Protein AF-A0A4Y1ZVR8-F1 (afdb_monomer)

Organism: Araneus ventricosus (NCBI:txid182803)

Structure (mmCIF, N/CA/C/O backbone):
data_AF-A0A4Y1ZVR8-F1
#
_entry.id   AF-A0A4Y1ZVR8-F1
#
loop_
_atom_site.group_PDB
_atom_site.id
_atom_site.type_symbol
_atom_site.label_atom_id
_atom_site.label_alt_id
_atom_site.label_comp_id
_atom_site.label_asym_id
_atom_site.label_entity_id
_atom_site.label_seq_id
_atom_site.pdbx_PDB_ins_code
_atom_site.Cartn_x
_atom_site.Cartn_y
_atom_site.Cartn_z
_atom_site.occupancy
_atom_site.B_iso_or_equiv
_atom_site.auth_seq_id
_atom_site.auth_comp_id
_atom_site.auth_asym_id
_atom_site.auth_atom_id
_atom_site.pdbx_PDB_model_num
ATOM 1 N N . MET A 1 1 ? 32.319 17.552 7.674 1.00 51.91 1 MET A N 1
ATOM 2 C CA . MET A 1 1 ? 31.273 16.554 7.991 1.00 51.91 1 MET A CA 1
ATOM 3 C C . MET A 1 1 ? 30.650 16.076 6.685 1.00 51.91 1 MET A C 1
ATOM 5 O O . MET A 1 1 ? 29.878 16.817 6.091 1.00 51.91 1 MET A O 1
ATOM 9 N N . GLN A 1 2 ? 31.059 14.914 6.168 1.00 42.28 2 GLN A N 1
ATOM 10 C CA . GLN A 1 2 ? 30.486 14.358 4.935 1.00 42.28 2 GLN A CA 1
ATOM 11 C C . GLN A 1 2 ? 29.095 13.793 5.246 1.00 42.28 2 GLN A C 1
ATOM 13 O O . GLN A 1 2 ? 28.948 12.957 6.134 1.00 42.28 2 GLN A O 1
ATOM 18 N N . ARG A 1 3 ? 28.067 14.275 4.540 1.00 48.78 3 ARG A N 1
ATOM 19 C CA . ARG A 1 3 ? 26.741 13.650 4.544 1.00 48.78 3 ARG A CA 1
ATOM 20 C C . ARG A 1 3 ? 26.852 12.368 3.724 1.00 48.78 3 ARG A C 1
ATOM 22 O O . ARG A 1 3 ? 27.040 12.445 2.514 1.00 48.78 3 ARG A O 1
ATOM 29 N N . ALA A 1 4 ? 26.785 11.213 4.382 1.00 52.09 4 ALA A N 1
ATOM 30 C CA . ALA A 1 4 ? 26.632 9.940 3.692 1.00 52.09 4 ALA A CA 1
ATOM 31 C C . ALA A 1 4 ? 25.362 10.018 2.834 1.00 52.09 4 ALA A C 1
ATOM 33 O O . ALA A 1 4 ? 24.290 10.319 3.356 1.00 52.09 4 ALA A O 1
ATOM 34 N N . ILE A 1 5 ? 25.492 9.814 1.523 1.00 58.00 5 ILE A N 1
ATOM 35 C CA . ILE A 1 5 ? 24.337 9.694 0.632 1.00 58.00 5 ILE A CA 1
ATOM 36 C C . ILE A 1 5 ? 23.676 8.359 0.993 1.00 58.00 5 ILE A C 1
ATOM 38 O O . ILE A 1 5 ? 24.323 7.320 0.825 1.00 58.00 5 ILE A O 1
ATOM 42 N N . PRO A 1 6 ? 22.445 8.341 1.534 1.00 55.41 6 PRO A N 1
ATOM 43 C CA . PRO A 1 6 ? 21.774 7.082 1.807 1.00 55.41 6 PRO A CA 1
ATOM 44 C C . PRO A 1 6 ? 21.554 6.333 0.488 1.00 55.41 6 PRO A C 1
ATOM 46 O O . PRO A 1 6 ? 21.217 6.914 -0.546 1.00 55.41 6 PRO A O 1
ATOM 49 N N . ASN A 1 7 ? 21.801 5.025 0.510 1.00 62.34 7 ASN A N 1
ATOM 50 C CA . ASN A 1 7 ? 21.645 4.169 -0.657 1.00 62.34 7 ASN A CA 1
ATOM 51 C C . ASN A 1 7 ? 20.151 4.056 -1.004 1.00 62.34 7 ASN A C 1
ATOM 53 O O . ASN A 1 7 ? 19.406 3.365 -0.309 1.00 62.34 7 ASN A O 1
ATOM 57 N N . ALA A 1 8 ? 19.725 4.702 -2.093 1.00 56.16 8 ALA A N 1
ATOM 58 C CA . ALA A 1 8 ? 18.329 4.747 -2.539 1.00 56.16 8 ALA A CA 1
ATOM 59 C C . ALA A 1 8 ? 17.684 3.355 -2.693 1.00 56.16 8 ALA A C 1
ATOM 61 O O . ALA A 1 8 ? 16.478 3.203 -2.523 1.00 56.16 8 ALA A O 1
ATOM 62 N N . SER A 1 9 ? 18.473 2.309 -2.967 1.00 53.41 9 SER A N 1
ATOM 63 C CA . SER A 1 9 ? 17.951 0.937 -3.048 1.00 53.41 9 SER A CA 1
ATOM 64 C C . SER A 1 9 ? 17.487 0.389 -1.693 1.00 53.41 9 SER A C 1
ATOM 66 O O . SER A 1 9 ? 16.533 -0.386 -1.647 1.00 53.41 9 SER A O 1
ATOM 68 N N . VAL A 1 10 ? 18.133 0.798 -0.597 1.00 58.94 10 VAL A N 1
ATOM 69 C CA . VAL A 1 10 ? 17.785 0.366 0.765 1.00 58.94 10 VAL A CA 1
ATOM 70 C C . VAL A 1 10 ? 16.523 1.085 1.237 1.00 58.94 10 VAL A C 1
ATOM 72 O O . VAL A 1 10 ? 15.608 0.420 1.706 1.00 58.94 10 VAL A O 1
ATOM 75 N N . GLU A 1 11 ? 16.419 2.401 1.015 1.00 60.62 11 GLU A N 1
ATOM 76 C CA . GLU A 1 11 ? 15.221 3.187 1.362 1.00 60.62 11 GLU A CA 1
ATOM 77 C C . GLU A 1 11 ? 13.968 2.717 0.608 1.00 60.62 11 GLU A C 1
ATOM 79 O O . GLU A 1 11 ? 12.875 2.633 1.164 1.00 60.62 11 GLU A O 1
ATOM 84 N N . MET A 1 12 ? 14.112 2.351 -0.667 1.00 57.78 12 MET A N 1
ATOM 85 C CA . MET A 1 12 ? 12.986 1.848 -1.456 1.00 57.78 12 MET A CA 1
ATOM 86 C C . MET A 1 12 ? 12.533 0.450 -1.018 1.00 57.78 12 MET A C 1
ATOM 88 O O . MET A 1 12 ? 11.346 0.131 -1.129 1.00 57.78 12 MET A O 1
ATOM 92 N N . ALA A 1 13 ? 13.452 -0.385 -0.523 1.00 58.50 13 ALA A N 1
ATOM 93 C CA . ALA A 1 13 ? 13.119 -1.694 0.030 1.00 58.50 13 ALA A CA 1
ATOM 94 C C . ALA A 1 13 ? 12.337 -1.561 1.348 1.00 58.50 13 ALA A C 1
ATOM 96 O O . ALA A 1 13 ? 11.324 -2.246 1.513 1.00 58.50 13 ALA A O 1
ATOM 97 N N . THR A 1 14 ? 12.722 -0.628 2.227 1.00 73.38 14 THR A N 1
ATOM 98 C CA . THR A 1 14 ? 11.974 -0.321 3.457 1.00 73.38 14 THR A CA 1
ATOM 99 C C . THR A 1 14 ? 10.597 0.261 3.162 1.00 73.38 14 THR A C 1
ATOM 101 O O . THR A 1 14 ? 9.620 -0.227 3.719 1.00 73.38 14 THR A O 1
ATOM 104 N N . VAL A 1 15 ? 10.462 1.198 2.216 1.00 75.31 15 VAL A N 1
ATOM 105 C CA . VAL A 1 15 ? 9.147 1.769 1.850 1.00 75.31 15 VAL A CA 1
ATOM 106 C C . VAL A 1 15 ? 8.183 0.703 1.308 1.00 75.31 15 VAL A C 1
ATOM 108 O O . VAL A 1 15 ? 6.980 0.752 1.571 1.00 75.31 15 VAL A O 1
ATOM 111 N N . GLN A 1 16 ? 8.680 -0.284 0.552 1.00 78.19 16 GLN A N 1
ATOM 112 C CA . GLN A 1 16 ? 7.842 -1.390 0.072 1.00 78.19 16 GLN A CA 1
ATOM 113 C C . GLN A 1 16 ? 7.382 -2.308 1.208 1.00 78.19 16 GLN A C 1
ATOM 115 O O . GLN A 1 16 ? 6.221 -2.728 1.213 1.00 78.19 16 GLN A O 1
ATOM 120 N N . GLN A 1 17 ? 8.274 -2.617 2.150 1.00 82.00 17 GLN A N 1
ATOM 121 C CA . GLN A 1 17 ? 7.939 -3.418 3.324 1.00 82.00 17 GLN A CA 1
ATOM 122 C C . GLN A 1 17 ? 6.906 -2.693 4.195 1.00 82.00 17 GLN A C 1
ATOM 124 O O . GLN A 1 17 ? 5.835 -3.240 4.461 1.00 82.00 17 GLN A O 1
ATOM 129 N N . GLU A 1 18 ? 7.164 -1.429 4.517 1.00 85.69 18 GLU A N 1
ATOM 130 C CA . GLU A 1 18 ? 6.260 -0.541 5.247 1.00 85.69 18 GLU A CA 1
ATOM 131 C C . GLU A 1 18 ? 4.864 -0.484 4.617 1.00 85.69 18 GLU A C 1
ATOM 133 O O . GLU A 1 18 ? 3.852 -0.616 5.309 1.00 85.69 18 GLU A O 1
ATOM 138 N N . ALA A 1 19 ? 4.783 -0.337 3.291 1.00 85.94 19 ALA A N 1
ATOM 139 C CA . ALA A 1 19 ? 3.514 -0.303 2.570 1.00 85.94 19 ALA A CA 1
ATOM 140 C C . ALA A 1 19 ? 2.745 -1.633 2.664 1.00 85.94 19 ALA A C 1
ATOM 142 O O . ALA A 1 19 ? 1.515 -1.637 2.780 1.00 85.94 19 ALA A O 1
ATOM 143 N N . SER A 1 20 ? 3.459 -2.762 2.640 1.00 87.19 20 SER A N 1
ATOM 144 C CA . SER A 1 20 ? 2.854 -4.090 2.768 1.00 87.19 20 SER A CA 1
ATOM 145 C C . SER A 1 20 ? 2.260 -4.331 4.161 1.00 87.19 20 SER A C 1
ATOM 147 O O . SER A 1 20 ? 1.116 -4.783 4.263 1.00 87.19 20 SER A O 1
ATOM 149 N N . GLU A 1 21 ? 2.970 -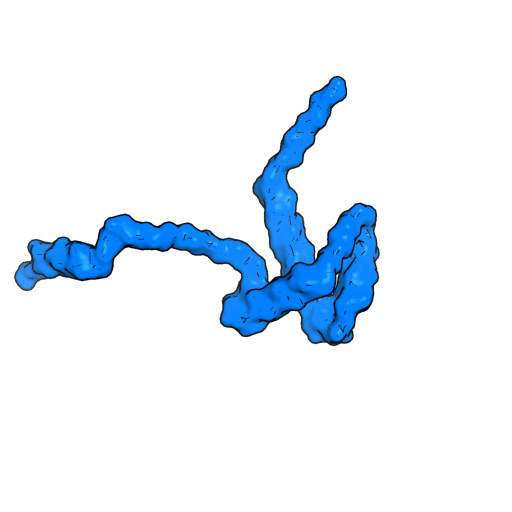3.939 5.221 1.00 88.81 21 GLU A N 1
ATOM 150 C CA . GLU A 1 21 ? 2.498 -4.046 6.607 1.00 88.81 21 GLU A CA 1
ATOM 151 C C . GLU A 1 21 ? 1.348 -3.074 6.889 1.00 88.81 21 GLU A C 1
ATOM 153 O O . GLU A 1 21 ? 0.319 -3.457 7.446 1.00 88.81 21 GLU A O 1
ATOM 158 N N . THR A 1 22 ? 1.463 -1.836 6.403 1.00 89.56 22 THR A N 1
ATOM 159 C CA . THR A 1 22 ? 0.413 -0.810 6.495 1.00 89.56 22 THR A CA 1
ATOM 160 C C . THR A 1 22 ? -0.902 -1.308 5.889 1.00 89.56 22 THR A C 1
ATOM 162 O O . THR A 1 22 ? -1.975 -1.120 6.466 1.00 89.56 22 THR A O 1
ATOM 165 N N . ARG A 1 23 ? -0.837 -1.984 4.734 1.00 88.38 23 ARG A N 1
ATOM 166 C CA . ARG A 1 23 ? -2.002 -2.600 4.086 1.00 88.38 23 ARG A CA 1
ATOM 167 C C . ARG A 1 23 ? -2.598 -3.725 4.935 1.00 88.38 23 ARG A C 1
ATOM 169 O O . ARG A 1 23 ? -3.823 -3.810 5.012 1.00 88.38 23 ARG A O 1
ATOM 176 N N . LEU A 1 24 ? -1.776 -4.565 5.566 1.00 90.06 24 LEU A N 1
ATOM 177 C CA . LEU A 1 24 ? -2.260 -5.627 6.453 1.00 90.06 24 LEU A CA 1
ATOM 178 C C . LEU A 1 24 ? -3.014 -5.040 7.653 1.00 90.06 24 LEU A C 1
ATOM 180 O O . LEU A 1 24 ? -4.155 -5.422 7.907 1.00 90.06 24 LEU A O 1
ATOM 184 N N . TRP A 1 25 ? -2.437 -4.042 8.324 1.00 92.94 25 TRP A N 1
ATOM 185 C CA . TRP A 1 25 ? -3.103 -3.364 9.437 1.00 92.94 25 TRP A CA 1
ATOM 186 C C . TRP A 1 25 ? -4.383 -2.651 9.007 1.00 92.94 25 TRP A C 1
ATOM 188 O O . TRP A 1 25 ? -5.359 -2.648 9.755 1.00 92.94 25 TRP A O 1
ATOM 198 N N . PHE A 1 26 ? -4.418 -2.063 7.807 1.00 91.38 26 PHE A N 1
ATOM 199 C CA . PHE A 1 26 ? -5.631 -1.424 7.297 1.00 91.38 26 PHE A CA 1
ATOM 200 C C . PHE A 1 26 ? -6.710 -2.450 6.954 1.00 91.38 26 PHE A C 1
ATOM 202 O O . PHE A 1 26 ? -7.888 -2.215 7.209 1.00 91.38 26 PHE A O 1
ATOM 209 N N . HIS A 1 27 ? -6.321 -3.600 6.399 1.00 88.94 27 HIS A N 1
ATOM 210 C CA . HIS A 1 27 ? -7.252 -4.681 6.111 1.00 88.94 27 HIS A CA 1
ATOM 211 C C . HIS A 1 27 ? -7.943 -5.181 7.382 1.00 88.94 27 HIS A C 1
ATOM 213 O O . HIS A 1 27 ? -9.155 -5.380 7.340 1.00 88.94 27 HIS A O 1
ATOM 219 N N . GLU A 1 28 ? -7.182 -5.338 8.464 1.00 91.31 28 GLU A N 1
ATOM 220 C CA . GLU A 1 28 ? -7.659 -5.825 9.760 1.00 91.31 28 GLU A CA 1
ATOM 221 C C . GLU A 1 28 ? -8.494 -4.775 10.500 1.00 91.31 28 GLU A C 1
ATOM 223 O O . GLU A 1 28 ? -9.647 -5.001 10.847 1.00 91.31 28 GLU A O 1
ATOM 228 N N . SER A 1 29 ? -7.932 -3.581 10.698 1.00 92.50 29 SER A N 1
ATOM 229 C CA . SER A 1 29 ? -8.549 -2.552 11.543 1.00 92.50 29 SER A CA 1
ATOM 230 C C . SER A 1 29 ? -9.615 -1.716 10.839 1.00 92.50 29 SER A C 1
ATOM 232 O O . SER A 1 29 ? -10.389 -1.033 11.507 1.00 92.50 29 SER A O 1
ATOM 234 N N . LYS A 1 30 ? -9.596 -1.671 9.497 1.00 91.88 30 LYS A N 1
ATOM 235 C CA . LYS A 1 30 ? -10.379 -0.739 8.660 1.00 91.88 30 LYS A CA 1
ATOM 236 C C . LYS A 1 30 ? -10.253 0.737 9.082 1.00 91.88 30 LYS A C 1
ATOM 238 O O . LYS A 1 30 ? -11.084 1.561 8.707 1.00 91.88 30 LYS A O 1
ATOM 243 N N . SER A 1 31 ? -9.206 1.093 9.834 1.00 92.81 31 SER A N 1
ATOM 244 C CA . SER A 1 31 ? -9.041 2.407 10.459 1.00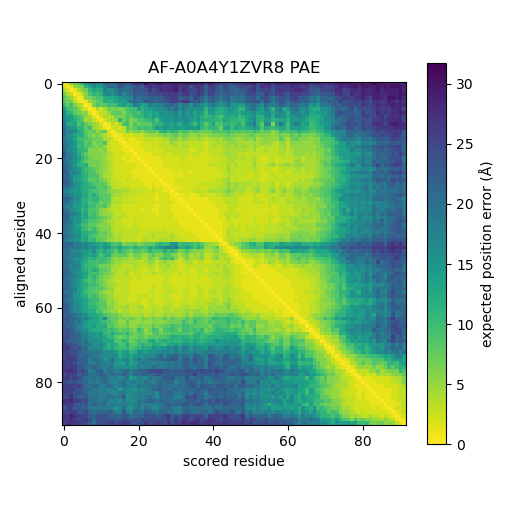 92.81 31 SER A CA 1
A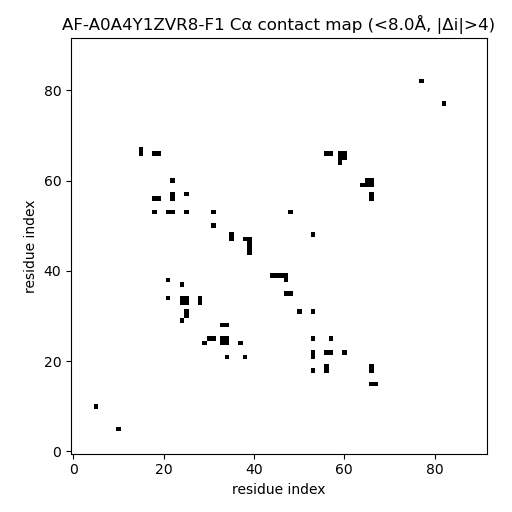TOM 245 C C . SER A 1 31 ? -7.669 2.996 10.158 1.00 92.81 31 SER A C 1
ATOM 247 O O . SER A 1 31 ? -6.628 2.453 10.525 1.00 92.81 31 SER A O 1
ATOM 249 N N . ILE A 1 32 ? -7.662 4.170 9.525 1.00 90.44 32 ILE A N 1
ATOM 250 C CA . ILE A 1 32 ? -6.429 4.899 9.197 1.00 90.44 32 ILE A CA 1
ATOM 251 C C . ILE A 1 32 ? -5.674 5.305 10.464 1.00 90.44 32 ILE A C 1
ATOM 253 O O . ILE A 1 32 ? -4.451 5.210 10.502 1.00 90.44 32 ILE A O 1
ATOM 257 N N . LEU A 1 33 ? -6.384 5.737 11.509 1.00 91.75 33 LEU A N 1
ATOM 258 C CA . LEU A 1 33 ? -5.756 6.172 12.758 1.00 91.75 33 LEU A C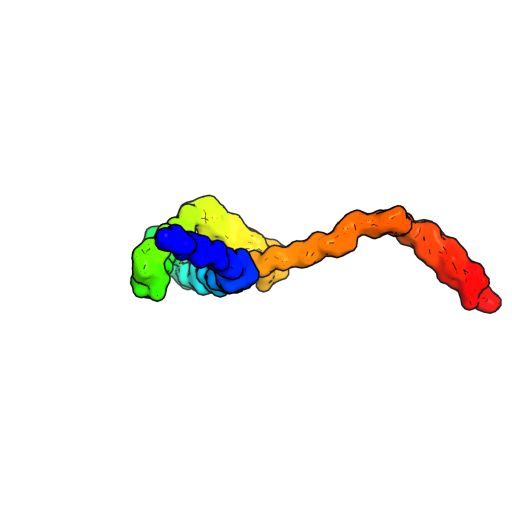A 1
ATOM 259 C C . LEU A 1 33 ? -5.045 5.009 13.456 1.00 91.75 33 LEU A C 1
ATOM 261 O O . LEU A 1 33 ? -3.922 5.171 13.933 1.00 91.75 33 LEU A O 1
ATOM 265 N N . THR A 1 34 ? -5.657 3.822 13.447 1.00 93.38 34 THR A N 1
ATOM 266 C CA . THR A 1 34 ? -5.061 2.602 14.007 1.00 93.38 34 THR A CA 1
ATOM 267 C C . THR A 1 34 ? -3.797 2.209 13.248 1.00 93.38 34 THR A C 1
ATOM 269 O O . THR A 1 34 ? -2.763 1.950 13.858 1.00 93.38 34 THR A O 1
ATOM 272 N N . VAL A 1 35 ? -3.843 2.262 11.915 1.00 91.81 35 VAL A N 1
ATOM 273 C CA . VAL A 1 35 ? -2.684 2.007 11.048 1.00 91.81 35 VAL A CA 1
ATOM 274 C C . VAL A 1 35 ? -1.547 2.990 11.318 1.00 91.81 35 VAL A C 1
ATOM 276 O O . VAL A 1 35 ? -0.397 2.582 11.458 1.00 91.81 35 VAL A O 1
ATOM 279 N N . GLN A 1 36 ? -1.852 4.285 11.431 1.00 90.88 36 GLN A N 1
ATOM 280 C CA . GLN A 1 36 ? -0.847 5.305 11.728 1.00 90.88 36 GLN A CA 1
ATOM 281 C C . GLN A 1 36 ? -0.237 5.126 13.122 1.00 90.88 36 GLN A C 1
ATOM 283 O O . GLN A 1 36 ? 0.962 5.348 13.288 1.00 90.88 36 GLN A O 1
ATOM 288 N N . SER A 1 37 ? -1.038 4.710 14.106 1.00 91.25 37 SER A N 1
ATOM 289 C CA . SER A 1 37 ? -0.566 4.378 15.454 1.00 91.25 37 SER A CA 1
ATOM 290 C C . SER A 1 37 ? 0.396 3.185 15.432 1.00 91.25 37 SER A C 1
ATOM 292 O O . SER A 1 37 ? 1.535 3.313 15.879 1.00 91.25 37 SER A O 1
ATOM 294 N N . HIS A 1 38 ? -0.006 2.067 14.816 1.00 91.12 38 HIS A N 1
ATOM 295 C CA . HIS A 1 38 ? 0.838 0.874 14.659 1.00 91.12 38 HIS A CA 1
ATOM 296 C C . HIS A 1 38 ? 2.152 1.194 13.942 1.00 91.12 38 HIS A C 1
ATOM 298 O O . HIS A 1 38 ? 3.222 0.790 14.392 1.00 91.12 38 HIS A O 1
ATOM 304 N N . PHE A 1 39 ? 2.085 1.995 12.877 1.00 89.56 39 PHE A N 1
ATOM 305 C CA . PHE A 1 39 ? 3.267 2.428 12.143 1.00 89.56 39 PHE A CA 1
ATOM 306 C C . PHE A 1 39 ? 4.249 3.197 13.035 1.00 89.56 39 PHE A C 1
ATOM 308 O O . PHE A 1 39 ? 5.447 2.930 13.020 1.00 89.56 39 PHE A O 1
ATOM 315 N N . ARG A 1 40 ? 3.758 4.142 13.847 1.00 87.75 40 ARG A N 1
ATOM 316 C CA . ARG A 1 40 ? 4.612 4.911 14.769 1.00 87.75 40 ARG A CA 1
ATOM 317 C C . ARG A 1 40 ? 5.249 4.030 15.841 1.00 87.75 40 ARG A C 1
ATOM 319 O O . ARG A 1 40 ? 6.390 4.289 16.219 1.00 87.75 40 ARG A O 1
ATOM 326 N N . LEU A 1 41 ? 4.524 3.018 16.321 1.00 89.00 41 LEU A N 1
ATOM 327 C CA . LEU A 1 41 ? 5.038 2.058 17.297 1.00 89.00 41 LEU A CA 1
ATOM 328 C C . LEU A 1 41 ? 6.162 1.201 16.702 1.00 89.00 41 LEU A C 1
ATOM 330 O O . LEU A 1 41 ? 7.200 1.053 17.344 1.00 89.00 41 LEU A O 1
ATOM 334 N N . GLN A 1 42 ? 5.986 0.708 15.472 1.00 87.31 42 GLN A N 1
ATOM 335 C CA . GLN A 1 42 ? 6.971 -0.152 14.812 1.00 87.31 42 GLN A CA 1
ATOM 336 C C . GLN A 1 42 ? 8.212 0.597 14.322 1.00 87.31 42 GLN A C 1
ATOM 338 O O . GLN A 1 42 ? 9.329 0.141 14.545 1.00 87.31 42 GLN A O 1
ATOM 343 N N . TYR A 1 43 ? 8.039 1.760 13.693 1.00 83.88 43 TYR A N 1
ATOM 344 C CA . TYR A 1 43 ? 9.111 2.453 12.966 1.00 83.88 43 TYR A CA 1
ATOM 345 C C . TYR A 1 43 ? 9.657 3.693 13.689 1.00 83.88 43 TYR A C 1
ATOM 347 O O . TYR A 1 43 ? 10.207 4.575 13.030 1.00 83.88 43 TYR A O 1
ATOM 355 N N . ARG A 1 44 ? 9.445 3.792 15.016 1.00 74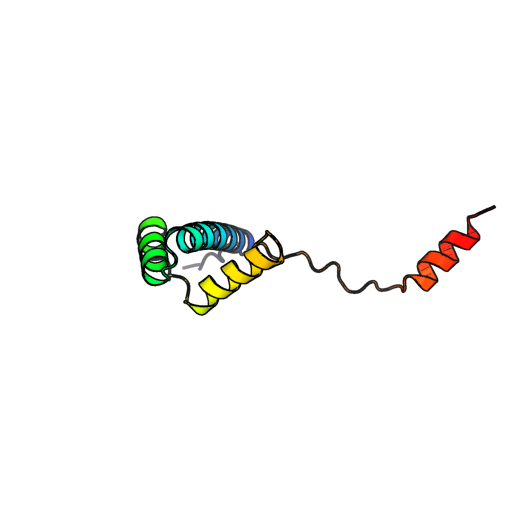.00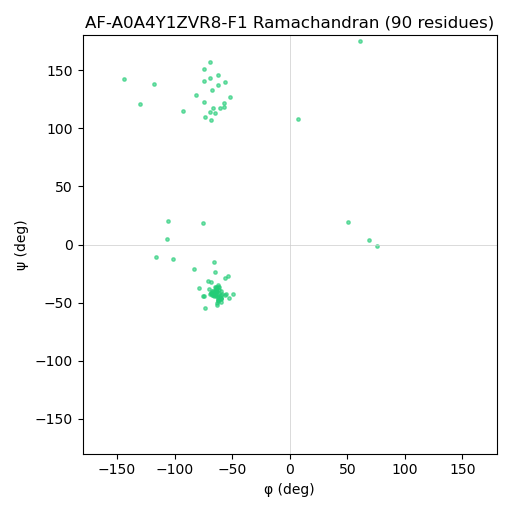 44 ARG A N 1
ATOM 356 C CA . ARG A 1 44 ? 9.915 4.836 15.961 1.00 74.00 44 ARG A CA 1
ATOM 357 C C . ARG A 1 44 ? 10.606 6.050 15.305 1.00 74.00 44 ARG A C 1
ATOM 359 O O . ARG A 1 44 ? 11.756 5.963 14.893 1.00 74.00 44 ARG A O 1
ATOM 366 N N . ASN A 1 45 ? 9.928 7.202 15.304 1.00 65.69 45 ASN A N 1
ATOM 367 C CA . ASN A 1 45 ? 10.322 8.484 14.678 1.00 65.69 45 ASN A CA 1
ATOM 368 C C . ASN A 1 45 ? 10.184 8.585 13.148 1.00 65.69 45 ASN A C 1
ATOM 370 O O . ASN A 1 45 ? 10.402 9.667 12.601 1.00 65.69 45 ASN A O 1
ATOM 374 N N . SER A 1 46 ? 9.743 7.535 12.452 1.00 73.81 46 SER A N 1
ATOM 375 C CA . SER A 1 46 ? 9.424 7.643 11.024 1.00 73.81 46 SER A CA 1
ATOM 376 C C . SER A 1 46 ? 8.114 8.394 10.786 1.00 73.81 46 SER A C 1
ATOM 378 O O . SER A 1 46 ? 7.124 8.237 11.512 1.00 73.81 46 SER A O 1
ATOM 380 N N . ARG A 1 47 ? 8.092 9.231 9.742 1.00 81.88 47 ARG A N 1
ATOM 381 C CA . ARG A 1 47 ? 6.889 9.973 9.357 1.00 81.88 47 ARG A CA 1
ATOM 382 C C . ARG A 1 47 ? 5.819 8.980 8.915 1.00 81.88 47 ARG A C 1
ATOM 384 O O . ARG A 1 47 ? 5.946 8.340 7.880 1.00 81.88 47 ARG A O 1
ATOM 391 N N . SER A 1 48 ? 4.750 8.899 9.700 1.00 79.31 48 SER A N 1
ATOM 392 C CA . SER A 1 48 ? 3.622 8.020 9.409 1.00 79.31 48 SER A CA 1
ATOM 393 C C . SER A 1 48 ? 3.027 8.309 8.021 1.00 79.31 48 SER A C 1
ATOM 395 O O . SER A 1 48 ? 2.914 9.485 7.644 1.00 79.31 48 SER A O 1
ATOM 397 N N . PRO A 1 49 ? 2.634 7.273 7.259 1.00 85.50 49 PRO A N 1
ATOM 398 C CA . PRO A 1 49 ? 2.081 7.453 5.928 1.00 85.50 49 PRO A CA 1
ATOM 399 C C . PRO A 1 49 ? 0.779 8.261 5.961 1.00 85.50 49 PRO A C 1
ATOM 401 O O . PRO A 1 49 ? -0.035 8.193 6.889 1.00 85.50 49 PRO A O 1
ATOM 404 N N . SER A 1 50 ? 0.581 9.060 4.913 1.00 89.50 50 SER A N 1
ATOM 405 C CA . SER A 1 50 ? -0.630 9.865 4.763 1.00 89.50 50 SER A CA 1
ATOM 406 C C . SER A 1 50 ? -1.848 8.980 4.481 1.00 89.50 50 SER A C 1
ATOM 408 O O . SER A 1 50 ? -1.717 7.895 3.911 1.00 89.50 50 SER A O 1
ATOM 410 N N . LYS A 1 51 ? -3.053 9.479 4.787 1.00 91.12 51 LYS A N 1
ATOM 411 C CA . LYS A 1 51 ? -4.318 8.826 4.405 1.00 91.12 51 LYS A CA 1
ATOM 412 C C . LYS A 1 51 ? -4.349 8.448 2.917 1.00 91.12 51 LYS A C 1
ATOM 414 O O . LYS A 1 51 ? -4.762 7.346 2.570 1.00 91.12 51 LYS A O 1
ATOM 419 N N . ASN A 1 52 ? -3.870 9.338 2.048 1.00 91.25 52 ASN A N 1
ATOM 420 C CA . ASN A 1 52 ? -3.843 9.108 0.603 1.00 91.25 52 ASN A CA 1
ATOM 421 C C . ASN A 1 52 ? -2.877 7.981 0.224 1.00 91.25 52 ASN A C 1
ATOM 423 O O . ASN A 1 52 ? -3.209 7.154 -0.619 1.00 91.25 52 ASN A O 1
ATOM 427 N N . SER A 1 53 ? -1.711 7.916 0.874 1.00 88.38 53 SER A N 1
ATOM 428 C CA . SER A 1 53 ? -0.737 6.837 0.674 1.00 88.38 53 SER A CA 1
ATOM 429 C C . SER A 1 53 ? -1.323 5.485 1.082 1.00 88.38 53 SER A C 1
ATOM 431 O O . SER A 1 53 ? -1.262 4.538 0.303 1.00 88.38 53 SER A O 1
ATOM 433 N N . ILE A 1 54 ? -1.956 5.423 2.258 1.00 89.31 54 ILE A N 1
ATOM 434 C CA . ILE A 1 54 ? -2.589 4.208 2.792 1.00 89.31 54 ILE A CA 1
ATOM 435 C C . ILE A 1 54 ? -3.684 3.712 1.839 1.00 89.31 54 ILE A C 1
ATOM 437 O O . ILE A 1 54 ? -3.669 2.550 1.435 1.00 89.31 54 ILE A O 1
ATOM 441 N N . ASN A 1 55 ? -4.586 4.602 1.415 1.00 91.19 55 ASN A N 1
ATOM 442 C CA . ASN A 1 55 ? -5.651 4.255 0.473 1.00 91.19 55 ASN A CA 1
ATOM 443 C C . ASN A 1 55 ? -5.090 3.793 -0.874 1.00 91.19 55 ASN A C 1
ATOM 445 O O . ASN A 1 55 ? -5.523 2.774 -1.401 1.00 91.19 55 ASN A O 1
ATOM 449 N N . ARG A 1 56 ? -4.093 4.499 -1.421 1.00 89.62 56 ARG A N 1
ATOM 450 C CA . ARG A 1 56 ? -3.473 4.131 -2.698 1.00 89.62 56 ARG A CA 1
ATOM 451 C C . ARG A 1 56 ? -2.851 2.738 -2.642 1.00 89.62 56 ARG A C 1
ATOM 453 O O . ARG A 1 56 ? -3.076 1.951 -3.555 1.00 89.62 56 ARG A O 1
ATOM 460 N N . TRP A 1 57 ? -2.105 2.418 -1.586 1.00 88.38 57 TRP A N 1
ATOM 461 C CA . TRP A 1 57 ? -1.517 1.087 -1.415 1.00 88.38 57 TRP A CA 1
ATOM 462 C C . TRP A 1 57 ? -2.584 0.003 -1.265 1.00 88.38 57 TRP A C 1
ATOM 464 O O . TRP A 1 57 ? -2.449 -1.074 -1.846 1.00 88.38 57 TRP A O 1
ATOM 474 N N . TYR A 1 58 ? -3.665 0.291 -0.538 1.00 88.62 58 TYR A N 1
ATOM 475 C CA . TYR A 1 58 ? -4.771 -0.647 -0.380 1.00 88.62 58 TYR A CA 1
ATOM 476 C C . TYR A 1 58 ? -5.522 -0.907 -1.694 1.00 88.62 58 TYR A C 1
ATOM 478 O O . TYR A 1 58 ? -5.793 -2.061 -2.024 1.00 88.62 58 TYR A O 1
ATOM 486 N N . GLU A 1 59 ? -5.809 0.132 -2.479 1.00 89.44 59 GLU A N 1
ATOM 487 C CA . GLU A 1 59 ? -6.464 -0.012 -3.785 1.00 89.44 59 GLU A CA 1
ATOM 488 C C . GLU A 1 59 ? -5.56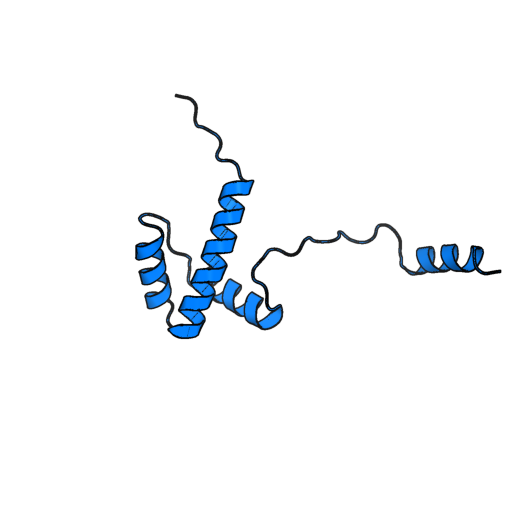4 -0.718 -4.809 1.00 89.44 59 GLU A C 1
ATOM 490 O O . GLU A 1 59 ? -6.019 -1.622 -5.509 1.00 89.44 59 GLU A O 1
ATOM 495 N N . GLN A 1 60 ? -4.266 -0.389 -4.854 1.00 85.88 60 GLN A N 1
ATOM 496 C CA . GLN A 1 60 ? -3.302 -1.105 -5.700 1.00 85.88 60 GLN A CA 1
ATOM 497 C C . GLN A 1 60 ? -3.245 -2.592 -5.353 1.00 85.88 60 GLN A C 1
ATOM 499 O O . GLN A 1 60 ? -3.250 -3.439 -6.251 1.00 85.88 60 GLN A O 1
ATOM 504 N N . PHE A 1 61 ? -3.255 -2.913 -4.057 1.00 85.31 61 PHE A N 1
ATOM 505 C CA . PHE A 1 61 ? -3.333 -4.291 -3.609 1.00 85.31 61 PHE A CA 1
ATOM 506 C C . PHE A 1 61 ? -4.636 -4.966 -4.059 1.00 85.31 61 PHE A C 1
ATOM 508 O O . PHE A 1 61 ? -4.574 -6.065 -4.600 1.00 85.31 61 PHE A O 1
ATOM 515 N N . LYS A 1 62 ? -5.803 -4.335 -3.872 1.00 86.81 62 LYS A N 1
ATOM 516 C CA . LYS A 1 62 ? -7.085 -4.920 -4.301 1.00 86.81 62 LYS A CA 1
ATOM 517 C C . LYS A 1 62 ? -7.130 -5.185 -5.808 1.00 86.81 62 LYS A C 1
ATOM 519 O O . LYS A 1 62 ? -7.643 -6.219 -6.214 1.00 86.81 62 LYS A O 1
ATOM 524 N N . GLY A 1 63 ? -6.588 -4.279 -6.623 1.00 86.06 63 GLY A N 1
ATOM 525 C CA . GLY A 1 63 ? -6.611 -4.420 -8.080 1.00 86.06 63 GLY A CA 1
ATOM 526 C C . GLY A 1 63 ? -5.560 -5.383 -8.640 1.00 86.06 63 GLY A C 1
ATOM 527 O O . GLY A 1 63 ? -5.831 -6.092 -9.601 1.00 86.06 63 GLY A O 1
ATOM 528 N N . THR A 1 64 ? -4.351 -5.408 -8.069 1.00 83.44 64 THR A N 1
ATOM 529 C CA . THR A 1 64 ? -3.194 -6.118 -8.664 1.00 83.44 64 THR A CA 1
ATOM 530 C C . THR A 1 64 ? -2.689 -7.284 -7.808 1.00 83.44 64 THR A C 1
ATOM 532 O O . THR A 1 64 ? -1.818 -8.035 -8.239 1.00 83.44 64 THR A O 1
ATOM 535 N N . GLY A 1 65 ? -3.161 -7.422 -6.567 1.00 82.38 65 GLY A N 1
ATOM 536 C CA . GLY A 1 65 ? -2.622 -8.366 -5.580 1.00 82.38 65 GLY A CA 1
ATOM 537 C C . GLY A 1 65 ? -1.213 -8.012 -5.086 1.00 82.38 65 GLY A C 1
ATOM 538 O O . GLY A 1 65 ? -0.614 -8.768 -4.325 1.00 82.38 65 GLY A O 1
ATOM 539 N N . ASN A 1 66 ? -0.657 -6.873 -5.511 1.00 79.00 66 ASN A N 1
ATOM 540 C CA . ASN A 1 66 ? 0.708 -6.4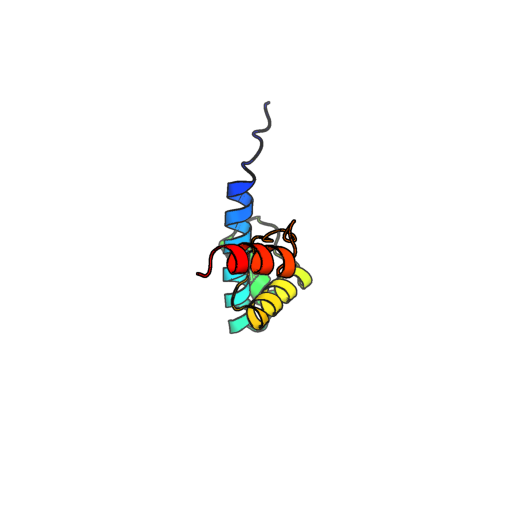68 -5.207 1.00 79.00 66 ASN A 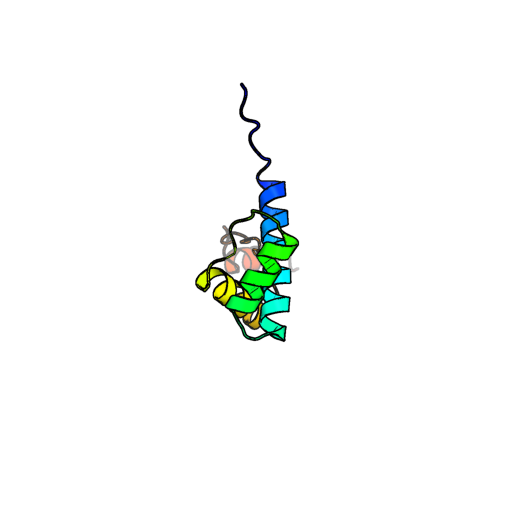CA 1
ATOM 541 C C . ASN A 1 66 ? 0.797 -4.951 -5.000 1.00 79.00 66 ASN A C 1
ATOM 543 O O . ASN A 1 66 ? 0.158 -4.177 -5.707 1.00 79.00 66 ASN A O 1
ATOM 547 N N . VAL A 1 67 ? 1.626 -4.542 -4.040 1.00 75.12 67 VAL A N 1
ATOM 548 C CA . VAL A 1 67 ? 1.926 -3.135 -3.720 1.00 75.12 67 VAL A CA 1
ATOM 549 C C . VAL A 1 67 ? 3.281 -2.708 -4.304 1.00 75.12 67 VAL A C 1
ATOM 551 O O . VAL A 1 67 ? 3.598 -1.522 -4.372 1.00 75.12 67 VAL A O 1
ATOM 554 N N . ARG A 1 68 ? 4.102 -3.662 -4.766 1.00 76.00 68 ARG A N 1
ATOM 555 C CA . ARG A 1 68 ? 5.414 -3.367 -5.350 1.00 76.00 68 ARG A CA 1
ATOM 556 C C . ARG A 1 68 ? 5.261 -2.656 -6.687 1.00 76.00 68 ARG A C 1
ATOM 558 O O . ARG A 1 68 ? 4.399 -2.987 -7.503 1.00 76.00 68 ARG A O 1
ATOM 565 N N . HIS A 1 69 ? 6.171 -1.718 -6.925 1.00 69.12 69 HIS A N 1
ATOM 566 C CA . HIS A 1 69 ? 6.295 -1.060 -8.215 1.00 69.12 69 HIS A CA 1
ATOM 567 C C . HIS A 1 69 ? 6.540 -2.116 -9.301 1.00 69.12 69 HIS A C 1
ATOM 569 O O . HIS A 1 69 ? 7.540 -2.840 -9.264 1.00 69.12 69 HIS A O 1
ATOM 575 N N . ARG A 1 70 ? 5.626 -2.217 -10.269 1.00 70.19 70 ARG A N 1
ATOM 576 C CA . ARG A 1 70 ? 5.827 -3.067 -11.444 1.00 70.19 70 ARG A CA 1
ATOM 577 C C . ARG A 1 70 ? 6.947 -2.475 -12.288 1.00 70.19 70 ARG A C 1
ATOM 579 O O . ARG A 1 70 ? 6.959 -1.275 -12.543 1.00 70.19 70 ARG A O 1
ATOM 586 N N . LYS A 1 71 ? 7.897 -3.304 -12.728 1.00 73.19 71 LYS A N 1
ATOM 587 C CA . LYS A 1 71 ? 8.850 -2.870 -13.753 1.00 73.19 71 LYS A CA 1
ATOM 588 C C . LYS A 1 71 ? 8.041 -2.507 -14.995 1.00 73.19 71 LYS A C 1
ATOM 590 O O . LYS A 1 71 ? 7.356 -3.362 -15.549 1.00 73.19 71 LYS A O 1
ATOM 595 N N . ASN A 1 72 ? 8.100 -1.243 -15.399 1.00 68.31 72 ASN A N 1
ATOM 596 C CA . ASN A 1 72 ? 7.580 -0.840 -16.695 1.00 68.31 72 ASN A CA 1
ATOM 597 C C . ASN A 1 72 ? 8.478 -1.511 -17.733 1.00 68.31 72 ASN A C 1
ATOM 599 O O . ASN A 1 72 ? 9.676 -1.241 -17.757 1.00 68.31 72 ASN A O 1
ATOM 603 N N . VAL A 1 73 ? 7.928 -2.393 -18.567 1.00 75.00 73 VAL A N 1
ATOM 604 C CA . VAL A 1 73 ? 8.700 -3.146 -19.577 1.00 75.00 73 VAL A CA 1
ATOM 605 C C . VAL A 1 73 ? 9.081 -2.261 -20.779 1.00 75.00 73 VAL A C 1
ATOM 607 O O . VAL A 1 73 ? 9.419 -2.746 -21.851 1.00 75.00 73 VAL A O 1
ATOM 610 N N . GLY A 1 74 ? 9.030 -0.936 -20.607 1.00 78.12 74 GLY A N 1
ATOM 611 C CA . GLY A 1 74 ? 9.074 0.024 -21.698 1.00 78.12 74 GLY A CA 1
ATOM 612 C C . GLY A 1 74 ? 7.899 -0.149 -22.662 1.00 78.12 74 GLY A C 1
ATOM 613 O O . GLY A 1 74 ? 7.079 -1.061 -22.548 1.00 78.12 74 GLY A O 1
ATOM 614 N N . ARG A 1 75 ? 7.809 0.763 -23.626 1.00 81.12 75 ARG A N 1
ATOM 615 C CA . ARG A 1 75 ? 7.026 0.525 -24.835 1.00 81.12 75 ARG A CA 1
ATOM 616 C C . ARG A 1 75 ? 7.912 -0.303 -25.769 1.00 81.12 75 ARG A C 1
ATOM 618 O O . ARG A 1 75 ? 9.054 0.114 -25.975 1.00 81.12 75 ARG A O 1
ATOM 625 N N . PRO A 1 76 ? 7.442 -1.437 -26.315 1.00 78.94 76 PRO A N 1
ATOM 626 C CA . PRO A 1 76 ? 8.198 -2.165 -27.323 1.00 78.94 76 PRO A CA 1
ATOM 627 C C . PRO A 1 76 ? 8.614 -1.208 -28.445 1.00 78.94 76 PRO A C 1
ATOM 629 O O . PRO A 1 76 ? 7.780 -0.480 -28.982 1.00 78.94 76 PRO A O 1
ATOM 632 N N . SER A 1 77 ? 9.913 -1.172 -28.758 1.00 79.75 77 SER A N 1
ATOM 633 C CA . SER A 1 77 ? 10.450 -0.349 -29.858 1.00 79.75 77 SER A CA 1
ATOM 634 C C . SER A 1 77 ? 9.924 -0.819 -31.221 1.00 79.75 77 SER A C 1
ATOM 636 O O . SER A 1 77 ? 9.861 -0.065 -32.185 1.00 79.75 77 SER A O 1
ATOM 638 N N . VAL A 1 78 ? 9.523 -2.088 -31.281 1.00 83.62 78 VAL A N 1
ATOM 639 C CA . VAL A 1 78 ? 9.055 -2.784 -32.471 1.00 83.62 78 VAL A CA 1
ATOM 640 C C . VAL A 1 78 ? 7.607 -3.208 -32.239 1.00 83.62 78 VAL A C 1
ATOM 642 O O . VAL A 1 78 ? 7.263 -3.647 -31.142 1.00 83.62 78 VAL A O 1
ATOM 645 N N . THR A 1 79 ? 6.758 -3.053 -33.252 1.00 87.00 79 THR A N 1
ATOM 646 C CA . THR A 1 79 ? 5.359 -3.493 -33.196 1.00 87.00 79 THR A CA 1
ATOM 647 C C . THR A 1 79 ? 5.261 -5.012 -33.315 1.00 87.00 79 THR A C 1
ATOM 649 O O . THR A 1 79 ? 6.079 -5.642 -33.991 1.00 87.00 79 THR A O 1
ATOM 652 N N . ASP A 1 80 ? 4.228 -5.602 -32.709 1.00 86.50 80 ASP A N 1
ATOM 653 C CA . ASP A 1 80 ? 3.963 -7.046 -32.801 1.00 86.50 80 ASP A CA 1
ATOM 654 C C . ASP A 1 80 ? 3.831 -7.528 -34.256 1.00 86.50 80 ASP A C 1
ATOM 656 O O . ASP A 1 80 ? 4.213 -8.647 -34.580 1.00 86.50 80 ASP A O 1
ATOM 660 N N . GLU A 1 81 ? 3.383 -6.658 -35.164 1.00 87.81 81 GLU A N 1
ATOM 661 C CA . GLU A 1 81 ? 3.316 -6.939 -36.601 1.00 87.81 81 GLU A CA 1
ATOM 662 C C . GLU A 1 81 ? 4.699 -7.201 -37.221 1.00 87.81 81 GLU A C 1
ATOM 664 O O . GLU A 1 81 ? 4.869 -8.151 -37.985 1.00 87.81 81 GLU A O 1
ATOM 669 N N . ILE A 1 82 ? 5.711 -6.395 -36.875 1.00 89.56 82 ILE A N 1
ATOM 670 C CA . ILE A 1 82 ? 7.079 -6.592 -37.377 1.00 89.56 82 ILE A CA 1
ATOM 671 C C . ILE A 1 82 ? 7.667 -7.880 -36.795 1.00 89.56 82 ILE A C 1
ATOM 673 O O . ILE A 1 82 ? 8.316 -8.634 -37.520 1.00 89.56 82 ILE A O 1
ATOM 677 N N . VAL A 1 83 ? 7.409 -8.158 -35.513 1.00 88.88 83 VAL A N 1
ATOM 678 C CA . VAL A 1 83 ? 7.830 -9.410 -34.866 1.00 88.88 83 VAL A CA 1
ATOM 679 C C . VAL A 1 83 ? 7.209 -10.611 -35.580 1.00 88.88 83 VAL A C 1
ATOM 681 O O . VAL A 1 83 ? 7.923 -11.546 -35.946 1.00 88.88 83 VAL A O 1
ATOM 684 N N . HIS A 1 84 ? 5.907 -10.553 -35.859 1.00 90.88 84 HIS A N 1
ATOM 685 C CA . HIS A 1 84 ? 5.190 -11.618 -36.548 1.00 90.88 84 HIS A CA 1
ATOM 686 C C . HIS A 1 84 ? 5.697 -11.815 -37.983 1.00 90.88 84 HIS A C 1
ATOM 688 O O . HIS A 1 84 ? 5.910 -12.948 -38.410 1.00 90.88 84 HIS A O 1
ATOM 694 N N . ARG A 1 85 ? 5.989 -10.730 -38.715 1.00 90.62 85 ARG A N 1
ATOM 695 C CA . ARG A 1 85 ? 6.551 -10.816 -40.073 1.00 90.62 85 ARG A CA 1
ATOM 696 C C . ARG A 1 85 ? 7.908 -11.519 -40.093 1.00 90.62 85 ARG A C 1
ATOM 698 O O . ARG A 1 85 ? 8.141 -12.350 -40.963 1.00 90.62 85 ARG A O 1
ATOM 705 N N . VAL A 1 86 ? 8.781 -11.214 -39.130 1.00 91.25 86 VAL A N 1
ATOM 706 C CA . VAL A 1 86 ? 10.081 -11.889 -38.990 1.00 91.25 86 VAL A CA 1
ATOM 707 C C . VAL A 1 86 ? 9.893 -13.373 -38.660 1.00 91.25 86 VAL A C 1
ATOM 709 O O . VAL A 1 86 ? 10.586 -14.210 -39.228 1.00 91.25 86 VAL A O 1
ATOM 712 N N . GLN A 1 87 ? 8.938 -13.729 -37.800 1.00 90.56 87 GLN A N 1
ATOM 713 C CA . GLN A 1 87 ? 8.653 -15.135 -37.480 1.00 90.56 87 GLN A CA 1
ATOM 714 C C . GLN A 1 87 ? 8.139 -15.929 -38.693 1.00 90.56 87 GLN A C 1
ATOM 716 O O . GLN A 1 87 ? 8.568 -17.063 -38.904 1.00 90.56 87 GLN A O 1
ATOM 721 N N . GLN A 1 88 ? 7.289 -15.327 -39.531 1.00 90.06 88 GLN A N 1
ATOM 722 C CA . GLN A 1 88 ? 6.780 -15.954 -40.758 1.00 90.06 88 GLN A CA 1
ATOM 723 C C . GLN A 1 88 ? 7.902 -16.277 -41.758 1.00 90.06 88 GLN A C 1
ATOM 725 O O . GLN A 1 88 ? 7.869 -17.328 -42.384 1.00 90.06 88 GLN A O 1
ATOM 730 N N . THR A 1 89 ? 8.949 -15.447 -41.855 1.00 91.62 89 THR A N 1
ATOM 731 C CA . THR A 1 89 ? 10.113 -15.735 -42.719 1.00 91.62 89 THR A CA 1
ATOM 732 C C . THR A 1 89 ? 10.944 -16.953 -42.300 1.00 91.62 89 THR A C 1
ATOM 734 O O . THR A 1 89 ? 11.740 -17.431 -43.102 1.00 91.62 89 THR A O 1
ATOM 737 N N . PHE A 1 90 ? 10.776 -17.461 -41.075 1.00 86.75 90 PHE A N 1
ATOM 738 C CA . PHE A 1 90 ? 11.475 -18.654 -40.578 1.00 86.75 90 PHE A CA 1
ATOM 739 C C . PHE A 1 90 ? 10.577 -19.895 -40.487 1.00 86.75 90 PHE A C 1
ATOM 741 O O . PHE A 1 90 ? 11.025 -20.928 -39.991 1.00 86.75 90 PHE A O 1
ATOM 748 N N . THR A 1 91 ? 9.322 -19.809 -40.935 1.00 76.88 91 THR A N 1
ATOM 749 C CA . THR A 1 91 ? 8.417 -20.965 -40.974 1.00 76.88 91 THR A CA 1
ATOM 750 C C . THR A 1 91 ? 8.524 -21.610 -42.367 1.00 76.88 91 THR A C 1
ATOM 752 O O . THR A 1 91 ? 8.228 -20.912 -43.336 1.00 76.88 91 THR A O 1
ATOM 755 N N . PRO A 1 92 ? 9.027 -22.858 -42.492 1.00 70.81 92 PRO A N 1
ATOM 756 C CA . PRO A 1 92 ? 9.245 -23.524 -43.781 1.00 70.81 92 PRO A CA 1
ATOM 757 C C . PRO A 1 92 ? 7.950 -23.902 -44.508 1.00 70.81 92 PRO A C 1
ATOM 759 O O . PRO A 1 92 ? 6.922 -24.122 -43.825 1.00 70.81 92 PRO A O 1
#

Secondary structure (DSSP, 8-state):
-------HHHHHHHHHHHHHHHHHHHHHH--HHHHHHHHHHHSTT--PPPHHHHHHHHHHHHHHS--SPPPP----SS-HHHHHHHHHTT--

InterPro domains:
  IPR032135 Helix-turn-helix domain (DUF4817) [PF16087] (25-67)

Nearest PDB structures (foldseek):
  7s03-assembly1_A-2  TM=5.702E-01  e=1.512E-01  Homo sapiens
  8rxo-assembly1_A  TM=2.431E-01  e=7.929E+00  Plasmodium falciparum 3D7

Sequence (92 aa):
MQRAIPNASVEMATVQQEASETRLWFHESKSILTVQSHFRLQYRNSRSPSKNSINRWYEQFKGTGNVRHRKNVGRPSVTDEIVHRVQQTFTP

Mean predicted aligned error: 11.55 Å

Foldseek 3Di:
DDDDDPDPVVVLVVVQVLLVVLLVQCVVVVDPVRSQVVSCVVVPPDDGDDPVSSVVQNVCCVVPVGSDDDPPPPDPPDDVVVVVVVVVVPDD

Radius of gyration: 20.92 Å; Cα contacts (8 Å, |Δi|>4): 45; chains: 1; bounding box: 42×40×61 Å

pLDDT: mean 80.81, std 12.41, range [42.28, 93.38]

Solvent-accessible surface area (backbone atoms only — not comparable to full-atom values): 5705 Å² total; per-residue (Å²): 134,86,78,79,78,76,61,64,73,58,57,52,52,50,53,49,49,53,49,55,52,45,37,52,42,32,69,74,64,74,30,71,68,59,30,39,50,53,45,37,68,74,50,66,89,50,85,57,75,50,73,68,55,53,51,50,43,41,51,39,27,74,76,67,77,45,73,67,84,74,80,77,84,68,77,72,94,63,56,71,66,60,54,49,53,58,51,55,77,71,59,131